Protein AF-A0A7J3U5Q5-F1 (afdb_monomer_lite)

Structure (mmCIF, N/CA/C/O backbone):
data_AF-A0A7J3U5Q5-F1
#
_entry.id   AF-A0A7J3U5Q5-F1
#
loop_
_atom_site.group_PDB
_atom_site.id
_atom_site.type_symbol
_atom_site.label_atom_id
_atom_site.label_alt_id
_atom_site.label_comp_id
_atom_site.label_asym_id
_atom_site.label_entity_id
_atom_site.label_seq_id
_atom_site.pdbx_PDB_ins_code
_atom_site.Cartn_x
_atom_site.Cartn_y
_atom_site.Cartn_z
_atom_site.occupancy
_atom_site.B_iso_or_equiv
_atom_site.auth_seq_id
_atom_site.auth_comp_id
_atom_site.auth_asym_id
_atom_site.auth_atom_id
_atom_site.pdbx_PDB_model_num
ATOM 1 N N . HIS A 1 1 ? 22.274 -12.056 -18.411 1.00 40.16 1 HIS A N 1
ATOM 2 C CA . HIS A 1 1 ? 21.476 -12.366 -19.618 1.00 40.16 1 HIS A CA 1
ATOM 3 C C . HIS A 1 1 ? 19.990 -12.146 -19.318 1.00 40.16 1 HIS A C 1
ATOM 5 O O . HIS A 1 1 ? 19.236 -13.098 -19.216 1.00 40.16 1 HIS A O 1
ATOM 11 N N . ILE A 1 2 ? 19.579 -10.885 -19.128 1.00 44.78 2 ILE A N 1
ATOM 12 C CA . ILE A 1 2 ? 18.205 -10.493 -18.733 1.00 44.78 2 ILE A CA 1
ATOM 13 C C . ILE A 1 2 ? 17.562 -9.614 -19.829 1.00 44.78 2 ILE A C 1
ATOM 15 O O . ILE A 1 2 ? 16.670 -8.818 -19.579 1.00 44.78 2 ILE A O 1
ATOM 19 N N . GLY A 1 3 ? 18.059 -9.730 -21.066 1.00 47.47 3 GLY A N 1
ATOM 20 C CA . GLY A 1 3 ? 17.624 -8.939 -22.222 1.00 47.47 3 GLY A CA 1
ATOM 21 C C . GLY A 1 3 ? 16.528 -9.598 -23.065 1.00 47.47 3 GLY A C 1
ATOM 22 O O . GLY A 1 3 ? 16.331 -9.186 -24.200 1.00 47.47 3 GLY A O 1
ATOM 23 N N . SER A 1 4 ? 15.864 -10.647 -22.565 1.00 45.81 4 SER A N 1
ATOM 24 C CA . SER A 1 4 ? 14.883 -11.438 -23.330 1.00 45.81 4 SER A CA 1
ATOM 25 C C . SER A 1 4 ? 13.424 -11.192 -22.948 1.00 45.81 4 SER A C 1
ATOM 27 O O . SER A 1 4 ? 12.542 -11.850 -23.497 1.00 45.81 4 SER A O 1
ATOM 29 N N . LEU A 1 5 ? 13.134 -10.261 -22.033 1.00 54.31 5 LEU A N 1
ATOM 30 C CA . LEU A 1 5 ? 11.769 -9.762 -21.901 1.00 54.31 5 LEU A CA 1
ATOM 31 C C . LEU A 1 5 ? 11.507 -8.879 -23.117 1.00 54.31 5 LEU A C 1
ATOM 33 O O . LEU A 1 5 ? 11.796 -7.684 -23.099 1.00 54.31 5 LEU A O 1
ATOM 37 N N . GLU A 1 6 ? 11.012 -9.505 -24.189 1.00 54.06 6 GLU A N 1
ATOM 38 C CA . GLU A 1 6 ? 10.394 -8.807 -25.308 1.00 54.06 6 GLU A CA 1
ATOM 39 C C . GLU A 1 6 ? 9.536 -7.688 -24.734 1.00 54.06 6 GLU A C 1
ATOM 41 O O . GLU A 1 6 ? 8.624 -7.920 -23.930 1.00 54.06 6 GLU A O 1
ATOM 46 N N . TYR A 1 7 ? 9.909 -6.462 -25.091 1.00 57.09 7 TYR A N 1
ATOM 47 C CA . TYR A 1 7 ? 9.239 -5.259 -24.651 1.00 57.09 7 TYR A CA 1
ATOM 48 C C . TYR A 1 7 ? 7.761 -5.368 -25.031 1.00 57.09 7 TYR A C 1
ATOM 50 O O . TYR A 1 7 ? 7.373 -5.156 -26.178 1.00 57.09 7 TYR A O 1
ATOM 58 N N . SER A 1 8 ? 6.936 -5.735 -24.058 1.00 64.69 8 SER A N 1
ATOM 59 C CA . SER A 1 8 ? 5.501 -5.864 -24.231 1.00 64.69 8 SER A CA 1
ATOM 60 C C . SER A 1 8 ? 4.830 -4.764 -23.426 1.00 64.69 8 SER A C 1
ATOM 62 O O . SER A 1 8 ? 5.008 -4.631 -22.213 1.00 64.69 8 SER A O 1
ATOM 64 N N . LEU A 1 9 ? 4.054 -3.942 -24.136 1.00 68.06 9 LEU A N 1
ATOM 65 C CA . LEU A 1 9 ? 3.219 -2.889 -23.552 1.00 68.06 9 LEU A CA 1
ATOM 66 C C . LEU A 1 9 ? 2.245 -3.454 -22.509 1.00 68.06 9 LEU A C 1
ATOM 68 O O . LEU A 1 9 ? 1.854 -2.754 -21.584 1.00 68.06 9 LEU A O 1
ATOM 72 N N . THR A 1 10 ? 1.881 -4.728 -22.643 1.00 80.12 10 THR A N 1
ATOM 73 C CA . THR A 1 10 ? 1.029 -5.458 -21.707 1.00 80.12 10 THR A CA 1
ATOM 74 C C . THR A 1 10 ? 1.860 -6.408 -20.843 1.00 80.12 10 THR A C 1
ATOM 76 O O . THR A 1 10 ? 2.613 -7.197 -21.419 1.00 80.12 10 THR A O 1
ATOM 79 N N . PRO A 1 11 ? 1.674 -6.431 -19.508 1.00 83.50 11 PRO A N 1
ATOM 80 C CA . PRO A 1 11 ? 2.393 -7.345 -18.629 1.00 83.50 11 PRO A CA 1
ATOM 81 C C . PRO A 1 11 ? 2.274 -8.814 -19.077 1.00 83.50 11 PRO A C 1
ATOM 83 O O . PRO A 1 11 ? 1.152 -9.307 -19.282 1.00 83.50 11 PRO A O 1
ATOM 86 N N . PRO A 1 12 ? 3.396 -9.546 -19.211 1.00 87.56 12 PRO A N 1
ATOM 87 C CA . PRO A 1 12 ? 3.377 -10.949 -19.601 1.00 87.56 12 PRO A CA 1
ATOM 88 C C . PRO A 1 12 ? 2.648 -11.799 -18.553 1.00 87.56 12 PRO A C 1
ATOM 90 O O . PRO A 1 12 ? 2.407 -11.381 -17.418 1.00 87.56 12 PRO A O 1
ATOM 93 N N . LYS A 1 13 ? 2.277 -13.031 -18.926 1.00 87.50 13 LYS A N 1
ATOM 94 C CA . LYS A 1 13 ? 1.544 -13.952 -18.036 1.00 87.50 13 LYS A CA 1
ATOM 95 C C . LYS A 1 13 ? 2.234 -14.135 -16.679 1.00 87.50 13 LYS A C 1
ATOM 97 O O . LYS A 1 13 ? 1.541 -14.139 -15.670 1.00 87.50 13 LYS A O 1
ATOM 102 N N . GLU A 1 14 ? 3.562 -14.223 -16.653 1.00 87.12 14 GLU A N 1
ATOM 103 C CA . GLU A 1 14 ? 4.320 -14.380 -15.406 1.00 87.12 14 GLU A CA 1
ATOM 104 C C . GLU A 1 14 ? 4.219 -13.146 -14.496 1.00 87.12 14 GLU A C 1
ATOM 106 O O . GLU A 1 14 ? 3.916 -13.291 -13.315 1.00 87.12 14 GLU A O 1
ATOM 111 N N . ALA A 1 15 ? 4.325 -11.929 -15.044 1.00 88.75 15 ALA A N 1
ATOM 112 C CA . ALA A 1 15 ? 4.132 -10.700 -14.269 1.00 88.75 15 ALA A CA 1
ATOM 113 C C . ALA A 1 15 ? 2.708 -10.607 -13.693 1.00 88.75 15 ALA A C 1
ATOM 115 O O . ALA A 1 15 ? 2.523 -10.276 -12.526 1.00 88.75 15 ALA A O 1
ATOM 116 N N . ARG A 1 16 ? 1.688 -10.991 -14.475 1.00 91.06 16 ARG A N 1
ATOM 117 C CA . ARG A 1 16 ? 0.296 -11.019 -13.993 1.00 91.06 16 ARG A CA 1
ATOM 118 C C . ARG A 1 16 ? 0.068 -12.030 -12.871 1.00 91.06 16 ARG A C 1
ATOM 120 O O . ARG A 1 16 ? -0.719 -11.751 -11.972 1.00 91.06 16 ARG A O 1
ATOM 127 N N . LYS A 1 17 ? 0.749 -13.183 -12.897 1.00 93.25 17 LYS A N 1
ATOM 128 C CA . LYS A 1 17 ? 0.710 -14.137 -11.776 1.00 93.25 17 LYS A CA 1
ATOM 129 C C . LYS A 1 17 ? 1.296 -13.511 -10.512 1.00 93.25 17 LYS A C 1
ATOM 131 O O . LYS A 1 17 ? 0.678 -13.623 -9.462 1.00 93.25 17 LYS A O 1
ATOM 136 N N . MET A 1 18 ? 2.427 -12.810 -10.621 1.00 93.62 18 MET A N 1
ATOM 137 C CA . MET A 1 18 ? 3.030 -12.109 -9.480 1.00 93.62 18 MET A CA 1
ATOM 138 C C . MET A 1 18 ? 2.110 -11.009 -8.943 1.00 93.62 18 MET A C 1
ATOM 140 O O . MET A 1 18 ? 1.927 -10.918 -7.732 1.00 93.62 18 MET A O 1
ATOM 144 N N . PHE A 1 19 ? 1.458 -10.238 -9.820 1.00 94.88 19 PHE A N 1
ATOM 145 C CA . PHE A 1 19 ? 0.463 -9.244 -9.404 1.00 94.88 19 PHE A CA 1
ATOM 146 C C . PHE A 1 19 ? -0.675 -9.889 -8.616 1.00 94.88 19 PHE A C 1
ATOM 148 O O . PHE A 1 19 ? -1.036 -9.397 -7.551 1.00 94.88 19 PHE A O 1
ATOM 155 N N . LEU A 1 20 ? -1.213 -11.012 -9.101 1.00 96.19 20 LEU A N 1
ATOM 156 C CA . LEU A 1 20 ? -2.264 -11.741 -8.393 1.00 96.19 20 LEU A CA 1
ATOM 157 C C . LEU A 1 20 ? -1.777 -12.238 -7.027 1.00 96.19 20 LEU A C 1
ATOM 159 O O . LEU A 1 20 ? -2.480 -12.071 -6.036 1.00 96.19 20 LEU A O 1
ATOM 163 N N . SER A 1 21 ? -0.565 -12.793 -6.951 1.00 97.06 21 SER A N 1
ATOM 164 C CA . SER A 1 21 ? 0.040 -13.194 -5.678 1.00 97.06 21 SER A CA 1
ATOM 165 C C . SER A 1 21 ? 0.156 -12.024 -4.702 1.00 97.06 21 SER A C 1
ATOM 167 O O . SER A 1 21 ? -0.130 -12.208 -3.523 1.00 97.06 21 SER A O 1
ATOM 169 N N . MET A 1 22 ? 0.508 -10.822 -5.175 1.00 96.38 22 MET A N 1
ATOM 170 C CA . MET A 1 22 ? 0.556 -9.634 -4.320 1.00 96.38 22 MET A CA 1
ATOM 171 C C . MET A 1 22 ? -0.814 -9.275 -3.743 1.00 96.38 22 MET A C 1
ATOM 173 O O . MET A 1 22 ? -0.877 -8.995 -2.555 1.00 96.38 22 MET A O 1
ATOM 177 N N . HIS A 1 23 ? -1.898 -9.349 -4.521 1.00 97.62 23 HIS A N 1
ATOM 178 C CA . HIS A 1 23 ? -3.255 -9.097 -4.004 1.00 97.62 23 HIS A CA 1
ATOM 179 C C . HIS A 1 23 ? -3.672 -10.169 -2.985 1.00 97.62 23 HIS A C 1
ATOM 181 O O . HIS A 1 23 ? -4.190 -9.861 -1.920 1.00 97.62 23 HIS A O 1
ATOM 187 N N . LEU A 1 24 ? -3.375 -11.448 -3.247 1.00 97.69 24 LEU A N 1
ATOM 188 C CA . LEU A 1 24 ? -3.683 -12.528 -2.298 1.00 97.69 24 LEU A CA 1
ATOM 189 C C . LEU A 1 24 ? -2.962 -12.350 -0.955 1.00 97.69 24 LEU A C 1
ATOM 191 O O . LEU A 1 24 ? -3.554 -12.559 0.103 1.00 97.69 24 LEU A O 1
ATOM 195 N N . ILE A 1 25 ? -1.688 -11.955 -0.996 1.00 97.69 25 ILE A N 1
ATOM 196 C CA . ILE A 1 25 ? -0.918 -11.622 0.207 1.00 97.69 25 ILE A CA 1
ATOM 197 C C . ILE A 1 25 ? -1.475 -10.341 0.849 1.00 97.69 25 ILE A C 1
ATOM 199 O O . ILE A 1 25 ? -1.626 -10.287 2.069 1.00 97.69 25 ILE A O 1
ATOM 203 N N . GLY A 1 26 ? -1.824 -9.346 0.032 1.00 97.44 26 GLY A N 1
ATOM 204 C CA . GLY A 1 26 ? -2.422 -8.073 0.424 1.00 97.44 26 GLY A CA 1
ATOM 205 C C . GLY A 1 26 ? -3.661 -8.239 1.288 1.00 97.44 26 GLY A C 1
ATOM 206 O O . GLY A 1 26 ? -3.706 -7.690 2.386 1.00 97.44 26 GLY A O 1
ATOM 207 N N . ILE A 1 27 ? -4.600 -9.089 0.871 1.00 98.19 27 ILE A N 1
ATOM 208 C CA . ILE A 1 27 ? -5.814 -9.399 1.636 1.00 98.19 27 ILE A CA 1
ATOM 209 C C . ILE A 1 27 ? -5.472 -9.824 3.069 1.00 98.19 27 ILE A C 1
ATOM 211 O O . ILE A 1 27 ? -6.090 -9.356 4.027 1.00 98.19 27 ILE A O 1
ATOM 215 N N . ILE A 1 28 ? -4.470 -10.687 3.245 1.00 98.06 28 ILE A N 1
ATOM 216 C CA . ILE A 1 28 ? -4.060 -11.160 4.572 1.00 98.06 28 ILE A CA 1
ATOM 217 C C . ILE A 1 28 ? -3.399 -10.019 5.353 1.00 98.06 28 ILE A C 1
ATOM 219 O O . ILE A 1 28 ? -3.773 -9.751 6.495 1.00 98.06 28 ILE A O 1
ATOM 223 N N . VAL A 1 29 ? -2.441 -9.325 4.739 1.00 97.88 29 VAL A N 1
ATOM 224 C CA . VAL A 1 29 ? -1.655 -8.267 5.388 1.00 97.88 29 VAL A CA 1
ATOM 225 C C . VAL A 1 29 ? -2.539 -7.095 5.813 1.00 97.88 29 VAL A C 1
ATOM 227 O O . VAL A 1 29 ? -2.491 -6.689 6.970 1.00 97.88 29 VAL A O 1
ATOM 230 N N . PHE A 1 30 ? -3.390 -6.579 4.929 1.00 97.50 30 PHE A N 1
ATOM 231 C CA . PHE A 1 30 ? -4.260 -5.445 5.236 1.00 97.50 30 PHE A CA 1
ATOM 232 C C . PHE A 1 30 ? -5.393 -5.803 6.200 1.00 97.50 30 PHE A C 1
ATOM 234 O O . PHE A 1 30 ? -5.758 -4.975 7.034 1.00 97.50 30 PHE A O 1
ATOM 241 N N . SER A 1 31 ? -5.884 -7.048 6.186 1.00 97.56 31 SER A N 1
ATOM 242 C CA . SER A 1 31 ? -6.785 -7.521 7.247 1.00 97.56 31 SER A CA 1
ATOM 243 C C . SER A 1 31 ? -6.108 -7.460 8.615 1.00 97.56 31 SER A C 1
ATOM 245 O O . SER A 1 31 ? -6.691 -6.961 9.578 1.00 97.56 31 SER A O 1
ATOM 247 N N . LEU A 1 32 ? -4.861 -7.936 8.706 1.00 98.12 32 LEU A N 1
ATOM 248 C CA . LEU A 1 32 ? -4.084 -7.882 9.944 1.00 98.12 32 LEU A CA 1
ATOM 249 C C . LEU A 1 32 ? -3.801 -6.440 10.370 1.00 98.12 32 LEU A C 1
ATOM 251 O O . LEU A 1 32 ? -3.926 -6.134 11.553 1.00 98.12 32 LEU A O 1
ATOM 255 N N . ILE A 1 33 ? -3.483 -5.545 9.430 1.00 97.00 33 ILE A N 1
ATOM 256 C CA . ILE A 1 33 ? -3.287 -4.116 9.715 1.00 97.00 33 ILE A CA 1
ATOM 257 C C . ILE A 1 33 ? -4.551 -3.509 10.333 1.00 97.00 33 ILE A C 1
ATOM 259 O O . ILE A 1 33 ? -4.452 -2.868 11.376 1.00 97.00 33 ILE A O 1
ATOM 263 N N . GLY A 1 34 ? -5.736 -3.759 9.765 1.00 96.62 34 GLY A N 1
ATOM 264 C CA . GLY A 1 34 ? -7.003 -3.285 10.334 1.00 96.62 34 GLY A CA 1
ATOM 265 C C . GLY A 1 34 ? -7.277 -3.833 11.741 1.00 96.62 34 GL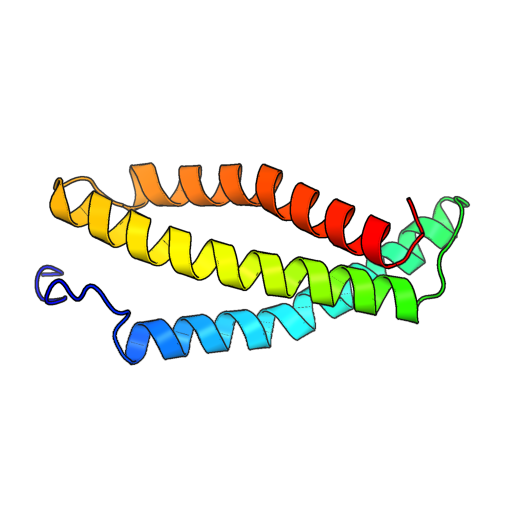Y A C 1
ATOM 266 O O . GLY A 1 34 ? -7.705 -3.092 12.628 1.00 96.62 34 GLY A O 1
ATOM 267 N N . ILE A 1 35 ? -6.963 -5.111 11.983 1.00 97.44 35 ILE A N 1
ATOM 268 C CA . ILE A 1 35 ? -7.064 -5.726 13.316 1.00 97.44 35 ILE A CA 1
ATOM 269 C C . ILE A 1 35 ? -6.115 -5.040 14.308 1.00 97.44 35 ILE A C 1
ATOM 271 O O . ILE A 1 35 ? -6.529 -4.674 15.409 1.00 97.44 35 ILE A O 1
ATOM 275 N N . PHE A 1 36 ? -4.848 -4.848 13.935 1.00 97.00 36 PHE A N 1
ATOM 276 C CA . PHE A 1 36 ? -3.870 -4.191 14.800 1.00 97.00 36 PHE A CA 1
ATOM 277 C C . PHE A 1 36 ? -4.243 -2.738 15.077 1.00 97.00 36 PHE A C 1
ATOM 279 O O . PHE A 1 36 ? -4.165 -2.314 16.229 1.00 97.00 36 PHE A O 1
ATOM 286 N N . ALA A 1 37 ? -4.711 -2.004 14.066 1.00 94.56 37 ALA A N 1
ATOM 287 C CA . ALA A 1 37 ? -5.191 -0.637 14.225 1.00 94.56 37 ALA A CA 1
ATOM 288 C C . ALA A 1 37 ? -6.289 -0.559 15.296 1.00 94.56 37 ALA A C 1
ATOM 290 O O . ALA A 1 37 ? -6.193 0.259 16.207 1.00 94.56 37 ALA A O 1
ATOM 291 N N . PHE A 1 38 ? -7.256 -1.482 15.278 1.00 95.62 38 PHE A N 1
ATOM 292 C CA . PHE A 1 38 ? -8.317 -1.540 16.285 1.00 95.62 38 PHE A CA 1
ATOM 293 C C . PHE A 1 38 ? -7.776 -1.742 17.706 1.00 95.62 38 PHE A C 1
ATOM 295 O O . PHE A 1 38 ? -8.147 -1.010 18.628 1.00 95.62 38 PHE A O 1
ATOM 302 N N . PHE A 1 39 ? -6.881 -2.715 17.903 1.00 95.75 39 PHE A N 1
ATOM 303 C CA . PHE A 1 39 ? -6.309 -2.988 19.225 1.00 95.75 39 PHE A CA 1
ATOM 304 C C . PHE A 1 39 ? -5.432 -1.844 19.737 1.00 95.75 39 PHE A C 1
ATOM 306 O O . PHE A 1 39 ? -5.476 -1.528 20.930 1.00 95.75 39 PHE A O 1
ATOM 313 N N . ILE A 1 40 ? -4.672 -1.201 18.849 1.00 95.50 40 ILE A N 1
ATOM 314 C CA . ILE A 1 40 ? -3.842 -0.045 19.187 1.00 95.50 40 ILE A CA 1
ATOM 315 C C . ILE A 1 40 ? -4.741 1.130 19.579 1.00 95.50 40 ILE A C 1
ATOM 317 O O . ILE A 1 40 ? -4.586 1.660 20.677 1.00 95.50 40 ILE A O 1
ATOM 321 N N . SER A 1 41 ? -5.735 1.487 18.759 1.00 93.81 41 SER A N 1
ATOM 322 C CA . SER A 1 41 ? -6.674 2.579 19.055 1.00 93.81 41 SER A CA 1
ATOM 323 C C . SER A 1 41 ? -7.400 2.368 20.382 1.00 93.81 41 SER A C 1
ATOM 325 O O . SER A 1 41 ? -7.487 3.289 21.195 1.00 93.81 41 SER A O 1
ATOM 327 N N . LYS A 1 42 ? -7.844 1.133 20.650 1.00 93.81 42 LYS A N 1
ATOM 328 C CA . LYS A 1 42 ? -8.473 0.762 21.922 1.00 93.81 42 LYS A CA 1
ATOM 329 C C . LYS A 1 42 ? -7.529 0.907 23.117 1.00 93.81 42 LYS A C 1
ATOM 331 O O . LYS A 1 42 ? -7.975 1.322 24.181 1.00 93.81 42 LYS A O 1
ATOM 336 N N . SER A 1 43 ? -6.248 0.578 22.954 1.00 93.75 43 SER A N 1
ATOM 337 C CA . SER A 1 43 ? -5.249 0.672 24.030 1.00 93.75 43 SER A CA 1
ATOM 338 C C . SER A 1 43 ? -4.831 2.114 24.322 1.00 93.75 43 SER A C 1
ATOM 340 O O . SER A 1 43 ? -4.566 2.451 25.471 1.00 93.75 43 SER A O 1
ATOM 342 N N . VAL A 1 44 ? -4.794 2.971 23.297 1.00 94.50 44 VAL A N 1
ATOM 343 C CA . VAL A 1 44 ? -4.464 4.401 23.431 1.00 94.50 44 VAL A CA 1
ATOM 344 C C . VAL A 1 44 ? -5.654 5.209 23.975 1.00 94.50 44 VAL A C 1
ATOM 346 O O . VAL A 1 44 ? -5.460 6.277 24.548 1.00 94.50 44 VAL A O 1
ATOM 349 N N . GLY A 1 45 ? -6.883 4.701 23.843 1.00 88.56 45 GLY A N 1
ATOM 350 C CA . GLY A 1 45 ? -8.092 5.369 24.337 1.00 88.56 45 GLY A CA 1
ATOM 351 C C . GLY A 1 45 ? -8.602 6.486 23.420 1.00 88.56 45 GLY A C 1
ATOM 352 O O . GLY A 1 45 ? -9.305 7.383 23.877 1.00 88.56 45 GLY A O 1
ATOM 353 N N . VAL A 1 46 ? -8.247 6.447 22.132 1.00 87.50 46 VAL A N 1
ATOM 354 C CA . VAL A 1 46 ? -8.813 7.336 21.102 1.00 87.50 46 VAL A CA 1
ATOM 355 C C . VAL A 1 46 ? -10.159 6.804 20.605 1.00 87.50 46 VAL A C 1
ATOM 357 O O . VAL A 1 46 ? -10.517 5.664 20.894 1.00 87.50 46 VAL A O 1
ATOM 360 N N . GLY A 1 47 ? -10.910 7.609 19.845 1.00 81.50 47 GLY A N 1
ATOM 361 C CA . GLY A 1 47 ? -12.144 7.155 19.194 1.00 81.50 47 GLY A CA 1
ATOM 362 C C . GLY A 1 47 ? -11.901 5.879 18.382 1.00 81.50 47 GLY A C 1
ATOM 363 O O . GLY A 1 47 ? -11.028 5.847 17.515 1.00 81.50 47 GLY A O 1
ATOM 364 N N . VAL A 1 48 ? -12.643 4.815 18.698 1.00 84.50 48 VAL A N 1
ATOM 365 C CA . VAL A 1 48 ? -12.453 3.488 18.102 1.00 84.50 48 VAL A CA 1
ATOM 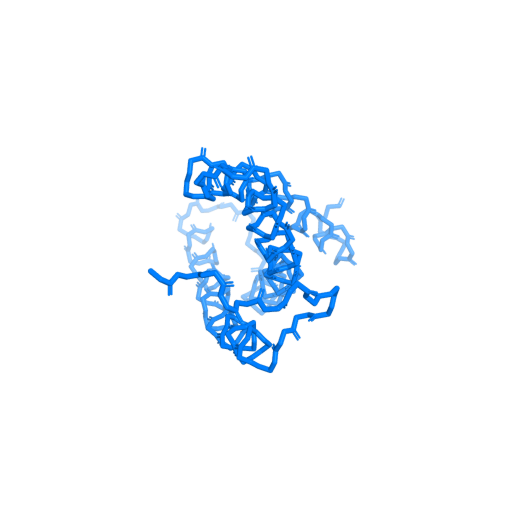366 C C . VAL A 1 48 ? -13.592 3.207 17.134 1.00 84.50 48 VAL A C 1
ATOM 368 O O . VAL A 1 48 ? -14.746 3.105 17.548 1.00 84.50 48 VAL A O 1
ATOM 371 N N . LEU A 1 49 ? -13.260 3.047 15.854 1.00 90.50 49 LEU A N 1
ATOM 372 C CA . LEU A 1 49 ? -14.196 2.508 14.873 1.00 90.50 49 LEU A CA 1
ATOM 373 C C . LEU A 1 49 ? -14.463 1.024 15.157 1.00 90.50 49 LEU A C 1
ATOM 375 O O . LEU A 1 49 ? -13.580 0.326 15.667 1.00 90.50 49 LEU A O 1
ATOM 379 N N . PRO A 1 50 ? -15.643 0.499 14.798 1.00 94.06 50 PRO A N 1
ATOM 380 C CA . PRO A 1 50 ? -15.892 -0.932 14.827 1.00 94.06 50 PRO A CA 1
ATOM 381 C C . PRO A 1 50 ? -14.800 -1.722 14.088 1.00 94.06 50 PRO A C 1
ATOM 383 O O . PRO A 1 50 ? -14.341 -1.330 13.016 1.00 94.06 50 PRO A O 1
ATOM 386 N N . LEU A 1 51 ? -14.417 -2.881 14.635 1.00 94.19 51 LEU A N 1
ATOM 387 C CA . LEU A 1 51 ? -13.354 -3.728 14.071 1.00 94.19 51 LEU A CA 1
ATOM 388 C C . LEU A 1 51 ? -13.577 -4.046 12.584 1.00 94.19 51 LEU A C 1
ATOM 390 O O . LEU A 1 51 ? -12.637 -4.027 11.794 1.00 94.19 51 LEU A O 1
ATOM 394 N N . HIS A 1 52 ? -14.823 -4.333 12.205 1.00 95.00 52 HIS A N 1
ATOM 395 C CA . HIS A 1 52 ? -15.164 -4.665 10.826 1.00 95.00 52 HIS A CA 1
ATOM 396 C C . HIS A 1 52 ? -14.930 -3.485 9.874 1.00 95.00 52 HIS A C 1
ATOM 398 O O . HIS A 1 52 ? -14.415 -3.698 8.782 1.00 95.00 52 HIS A O 1
ATOM 404 N N . GLU A 1 53 ? -15.229 -2.252 10.294 1.00 94.69 53 GLU A N 1
ATOM 405 C CA . GLU A 1 53 ? -14.952 -1.054 9.498 1.00 94.69 53 GLU A CA 1
ATOM 406 C C . GLU A 1 53 ? -13.448 -0.857 9.327 1.00 94.69 53 GLU A C 1
ATOM 408 O O . GLU A 1 53 ? -12.991 -0.679 8.203 1.00 94.69 53 GLU A O 1
ATOM 413 N N . MET A 1 54 ? -12.654 -0.990 10.396 1.00 95.25 54 MET A N 1
ATOM 414 C CA . MET A 1 54 ? -11.193 -0.860 10.299 1.00 95.25 54 MET A CA 1
ATOM 415 C C . MET A 1 54 ? -10.568 -1.880 9.343 1.00 95.25 54 MET A C 1
ATOM 417 O O . MET A 1 54 ? -9.692 -1.532 8.550 1.00 95.25 54 MET A O 1
ATOM 421 N N . ILE A 1 55 ? -11.034 -3.130 9.390 1.00 97.38 55 ILE A N 1
ATOM 422 C CA . ILE A 1 55 ? -10.588 -4.180 8.469 1.00 97.38 55 ILE A CA 1
ATOM 423 C C . ILE A 1 55 ? -10.988 -3.835 7.033 1.00 97.38 55 ILE A C 1
ATOM 425 O O . ILE A 1 55 ? -10.134 -3.856 6.153 1.00 97.38 55 ILE A O 1
ATOM 429 N N . ILE A 1 56 ? -12.256 -3.489 6.789 1.00 97.25 56 ILE A N 1
ATOM 430 C CA . ILE A 1 56 ? -12.768 -3.196 5.442 1.00 97.25 56 ILE A CA 1
ATOM 431 C C . ILE A 1 56 ? -12.063 -1.979 4.836 1.00 97.25 56 ILE A C 1
ATOM 433 O O . ILE A 1 56 ? -11.642 -2.030 3.682 1.00 97.25 56 ILE A O 1
ATOM 437 N N . ILE A 1 57 ? -11.884 -0.909 5.609 1.00 97.06 57 ILE A N 1
ATOM 438 C CA . ILE A 1 57 ? -11.209 0.312 5.161 1.00 97.06 57 ILE A CA 1
ATOM 439 C C . ILE A 1 57 ? -9.755 0.012 4.807 1.00 97.06 57 ILE A C 1
ATOM 441 O O . ILE A 1 57 ? -9.307 0.368 3.717 1.00 97.06 57 ILE A O 1
ATOM 445 N N . SER A 1 58 ? -9.029 -0.679 5.695 1.00 97.12 58 SER A N 1
ATOM 446 C CA . SER A 1 58 ? -7.628 -1.023 5.443 1.00 97.12 58 SER A CA 1
ATOM 447 C C . SER A 1 58 ? -7.479 -1.955 4.242 1.00 97.12 58 SER A C 1
ATOM 449 O O . SER A 1 58 ? -6.546 -1.775 3.463 1.00 97.12 58 SER A O 1
ATOM 451 N N . LEU A 1 59 ? -8.382 -2.926 4.084 1.00 97.94 59 LEU A N 1
ATOM 452 C CA . LEU A 1 59 ? -8.414 -3.839 2.944 1.00 97.94 59 LEU A CA 1
ATOM 453 C C . LEU A 1 59 ? -8.638 -3.091 1.632 1.00 97.94 59 LEU A C 1
ATOM 45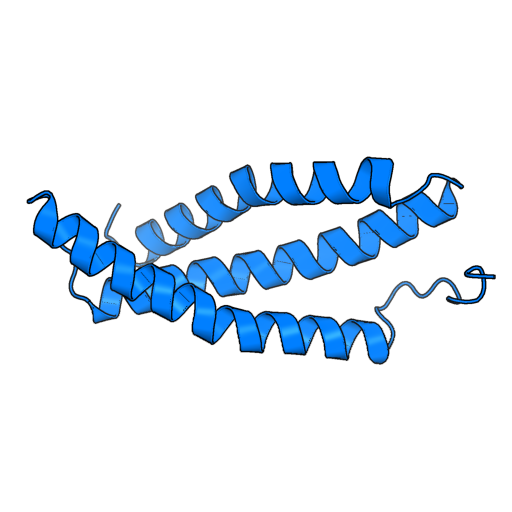5 O O . LEU A 1 59 ? -7.839 -3.228 0.715 1.00 97.94 59 LEU A O 1
ATOM 459 N N . ILE A 1 60 ? -9.695 -2.281 1.536 1.00 98.00 60 ILE A N 1
ATOM 460 C CA . ILE A 1 60 ? -10.025 -1.570 0.294 1.00 98.00 60 ILE A CA 1
ATOM 461 C C . ILE A 1 60 ? -8.902 -0.597 -0.073 1.00 98.00 60 ILE A C 1
ATOM 463 O O . ILE A 1 60 ? -8.450 -0.589 -1.217 1.00 98.00 60 ILE A O 1
ATOM 467 N N . ALA A 1 61 ? -8.416 0.192 0.889 1.00 97.56 61 ALA A N 1
ATOM 468 C CA . ALA A 1 61 ? -7.320 1.128 0.650 1.00 97.56 61 ALA A CA 1
ATOM 469 C C . ALA A 1 61 ? -6.045 0.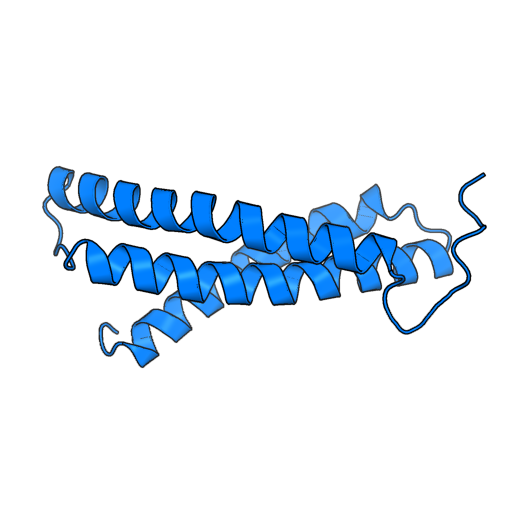399 0.198 1.00 97.56 61 ALA A C 1
ATOM 471 O O . ALA A 1 61 ? -5.383 0.825 -0.749 1.00 97.56 61 ALA A O 1
ATOM 472 N N . GLY A 1 62 ? -5.733 -0.720 0.851 1.00 97.25 62 GLY A N 1
ATOM 473 C CA . GLY A 1 62 ? -4.567 -1.536 0.558 1.00 97.25 62 GLY A CA 1
ATOM 474 C C . GLY A 1 62 ? -4.612 -2.232 -0.802 1.00 97.25 62 GLY A C 1
ATOM 475 O O . GLY A 1 62 ? -3.621 -2.217 -1.529 1.00 97.25 62 GLY A O 1
ATOM 476 N N . GLU A 1 63 ? -5.760 -2.780 -1.196 1.00 97.81 63 GLU A N 1
ATOM 477 C CA . GLU A 1 63 ? -5.929 -3.417 -2.508 1.00 97.81 63 GLU A CA 1
ATOM 478 C C . GLU A 1 63 ? -5.840 -2.396 -3.651 1.00 97.81 63 GLU A C 1
ATOM 480 O O . GLU A 1 63 ? -5.191 -2.654 -4.668 1.00 97.81 63 GLU A O 1
ATOM 485 N N . ILE A 1 64 ? -6.407 -1.195 -3.470 1.00 97.19 64 ILE A N 1
ATOM 486 C CA . ILE A 1 64 ? -6.237 -0.092 -4.430 1.00 97.19 64 ILE A CA 1
ATOM 487 C C . ILE A 1 64 ? -4.753 0.286 -4.542 1.00 97.19 64 ILE A C 1
ATOM 489 O O . ILE A 1 64 ? -4.238 0.448 -5.653 1.00 97.19 64 ILE A O 1
ATOM 493 N N . LEU A 1 65 ? -4.045 0.385 -3.412 1.00 96.38 65 LEU A N 1
ATOM 494 C CA . LEU A 1 65 ? -2.614 0.683 -3.398 1.00 96.38 65 LEU A CA 1
ATOM 495 C C . LEU A 1 65 ? -1.802 -0.389 -4.138 1.00 96.38 65 LEU A C 1
ATOM 497 O O . LEU A 1 65 ? -0.987 -0.042 -4.994 1.00 96.38 65 LEU A O 1
ATOM 501 N N . ILE A 1 66 ? -2.030 -1.676 -3.857 1.00 96.25 66 ILE A N 1
ATOM 502 C CA . ILE A 1 66 ? -1.338 -2.790 -4.528 1.00 96.25 66 ILE A CA 1
ATOM 503 C C . ILE A 1 66 ? -1.563 -2.738 -6.037 1.00 96.25 66 ILE A C 1
ATOM 505 O O . ILE A 1 66 ? -0.622 -2.942 -6.809 1.00 96.25 66 ILE A O 1
ATOM 509 N N . PHE A 1 67 ? -2.789 -2.458 -6.478 1.00 95.69 67 PHE A N 1
ATOM 510 C CA . PHE A 1 67 ? -3.088 -2.328 -7.898 1.00 95.69 67 PHE A CA 1
ATOM 511 C C . PHE A 1 67 ? -2.230 -1.238 -8.557 1.00 95.69 67 PHE A C 1
ATOM 513 O O . PHE A 1 67 ? -1.580 -1.491 -9.574 1.00 95.69 67 PHE A O 1
ATOM 520 N N . ILE A 1 68 ? -2.166 -0.051 -7.949 1.00 94.38 68 ILE A N 1
ATOM 521 C CA . ILE A 1 68 ? -1.380 1.076 -8.467 1.00 94.38 68 ILE A CA 1
ATOM 522 C C . ILE A 1 68 ? 0.118 0.746 -8.457 1.00 94.38 68 ILE A C 1
ATOM 524 O O . ILE A 1 68 ? 0.802 0.931 -9.466 1.00 94.38 68 ILE A O 1
ATOM 528 N N . VAL A 1 69 ? 0.624 0.208 -7.346 1.00 93.12 69 VAL A N 1
ATOM 529 C CA . VAL A 1 69 ? 2.033 -0.170 -7.179 1.00 93.12 69 VAL A CA 1
ATOM 530 C C . VAL A 1 69 ? 2.460 -1.201 -8.216 1.00 93.12 69 VAL A C 1
ATOM 532 O O . VAL A 1 69 ? 3.528 -1.049 -8.798 1.00 93.12 69 VAL A O 1
ATOM 535 N N . ASN A 1 70 ? 1.640 -2.216 -8.496 1.00 93.25 70 ASN A N 1
ATOM 536 C CA . ASN A 1 70 ? 1.955 -3.238 -9.497 1.00 93.25 70 ASN A CA 1
ATOM 537 C C . ASN A 1 70 ? 2.200 -2.629 -10.882 1.00 93.25 70 ASN A C 1
ATOM 539 O O . ASN A 1 70 ? 3.175 -2.970 -11.558 1.00 93.25 70 ASN A O 1
ATOM 543 N N . LEU A 1 71 ? 1.332 -1.701 -11.296 1.00 91.69 71 LEU A N 1
ATOM 544 C CA . LEU A 1 71 ? 1.476 -1.009 -12.574 1.00 91.69 71 LEU A CA 1
ATOM 545 C C . LEU A 1 71 ? 2.736 -0.147 -12.587 1.00 91.69 71 LEU A C 1
ATOM 547 O O . LEU A 1 71 ? 3.538 -0.242 -13.516 1.00 91.69 71 LEU A O 1
ATOM 551 N N . VAL A 1 72 ? 2.933 0.662 -11.546 1.00 90.81 72 VAL A N 1
ATOM 552 C CA . VAL A 1 72 ? 4.092 1.553 -11.445 1.00 90.81 72 VAL A CA 1
ATOM 553 C C . VAL A 1 72 ? 5.389 0.757 -11.439 1.00 90.81 72 VAL A C 1
ATOM 555 O O . VAL A 1 72 ? 6.310 1.114 -12.166 1.00 90.81 72 VAL A O 1
ATOM 558 N N . ALA A 1 73 ? 5.457 -0.335 -10.679 1.00 89.94 73 ALA A N 1
ATOM 559 C CA . ALA A 1 73 ? 6.635 -1.182 -10.599 1.00 89.94 73 ALA A CA 1
ATOM 560 C C . ALA A 1 73 ? 6.996 -1.759 -11.967 1.00 89.94 73 ALA A C 1
ATOM 562 O O . ALA A 1 73 ? 8.119 -1.583 -12.434 1.00 89.94 73 ALA A O 1
ATOM 563 N N . TYR A 1 74 ? 6.026 -2.363 -12.656 1.00 89.56 74 TYR A N 1
ATOM 564 C CA . TYR A 1 74 ? 6.259 -2.940 -13.975 1.00 89.56 74 TYR A CA 1
ATOM 565 C C . TYR A 1 74 ? 6.700 -1.892 -14.996 1.00 89.56 74 TYR A C 1
ATOM 567 O O . TYR A 1 74 ? 7.721 -2.073 -15.660 1.00 89.56 74 TYR A O 1
ATOM 575 N N . TYR A 1 75 ? 5.975 -0.777 -15.116 1.00 87.81 75 TYR A N 1
ATOM 576 C CA . TYR A 1 75 ? 6.316 0.238 -16.110 1.00 87.81 75 TYR A CA 1
ATOM 577 C C . TYR A 1 75 ? 7.609 0.980 -15.769 1.00 87.81 75 TYR A C 1
ATOM 579 O O . TYR A 1 75 ? 8.383 1.268 -16.679 1.00 87.81 75 TYR A O 1
ATOM 587 N N . SER A 1 76 ? 7.886 1.237 -14.489 1.00 86.94 76 SER A N 1
ATOM 588 C CA . SER A 1 76 ? 9.148 1.838 -14.049 1.00 86.94 76 SER A CA 1
ATOM 589 C C . SER A 1 76 ? 10.330 0.933 -14.386 1.00 86.94 76 SER A C 1
ATOM 591 O O . SER A 1 76 ? 11.276 1.399 -15.018 1.00 86.94 76 SER A O 1
ATOM 593 N N . SER A 1 77 ? 10.244 -0.370 -14.092 1.00 85.88 77 SER A N 1
ATOM 594 C CA . SER A 1 77 ? 11.292 -1.321 -14.476 1.00 85.88 77 SER A CA 1
ATOM 595 C C . SER A 1 77 ? 11.478 -1.373 -15.992 1.00 85.88 77 SER A C 1
ATOM 597 O O . SER A 1 77 ? 12.605 -1.305 -16.476 1.00 85.88 77 SER A O 1
ATOM 599 N N . VAL A 1 78 ? 10.388 -1.420 -16.767 1.00 84.56 78 VAL A N 1
ATOM 600 C CA . VAL A 1 78 ? 10.453 -1.409 -18.239 1.00 84.56 78 VAL A CA 1
ATOM 601 C C . VAL A 1 78 ? 11.122 -0.134 -18.767 1.00 84.56 78 VAL A C 1
ATOM 603 O O . VAL A 1 78 ? 11.935 -0.204 -19.689 1.00 84.56 78 VAL A O 1
ATOM 606 N N . ILE A 1 79 ? 10.807 1.034 -18.202 1.00 84.69 79 ILE A N 1
ATOM 607 C CA . ILE A 1 79 ? 11.410 2.315 -18.594 1.00 84.69 79 ILE A CA 1
ATOM 608 C C . ILE A 1 79 ? 12.892 2.367 -18.208 1.00 84.69 79 ILE A C 1
ATOM 610 O O . ILE A 1 79 ? 13.700 2.808 -19.026 1.00 84.69 79 ILE A O 1
ATOM 614 N N . ALA A 1 80 ? 13.261 1.909 -17.012 1.00 85.50 80 ALA A N 1
ATOM 615 C CA . ALA A 1 80 ? 14.650 1.867 -16.561 1.00 85.50 80 ALA A CA 1
ATOM 616 C C . ALA A 1 80 ? 15.501 0.984 -17.487 1.00 85.50 80 ALA A C 1
ATOM 618 O O . ALA A 1 80 ? 16.502 1.454 -18.032 1.00 85.50 80 ALA A O 1
ATOM 619 N N . PHE A 1 81 ? 15.023 -0.229 -17.793 1.00 82.00 81 PHE A N 1
ATOM 620 C CA . PHE A 1 81 ? 15.686 -1.133 -18.736 1.00 82.00 81 PHE A CA 1
ATOM 621 C C . PHE A 1 81 ? 15.851 -0.517 -20.128 1.00 82.00 81 PHE A C 1
ATOM 623 O O . PHE A 1 81 ? 16.916 -0.645 -20.729 1.00 82.00 81 PHE A O 1
ATOM 630 N N . LYS A 1 82 ? 14.834 0.192 -20.639 1.00 81.19 82 LYS A N 1
ATOM 631 C CA . LYS A 1 82 ? 14.928 0.885 -21.935 1.00 81.19 82 LYS A CA 1
ATOM 632 C C . LYS A 1 82 ? 16.024 1.943 -21.987 1.00 81.19 82 LYS A C 1
ATOM 634 O O . LYS A 1 82 ? 16.601 2.153 -23.048 1.00 81.19 82 LYS A O 1
ATOM 639 N N . HIS A 1 83 ? 16.287 2.613 -20.871 1.00 83.69 83 HIS A N 1
ATOM 640 C CA . HIS A 1 83 ? 17.322 3.641 -20.781 1.00 83.69 83 HIS A CA 1
ATOM 641 C C . HIS A 1 83 ? 18.690 3.069 -20.377 1.00 83.69 83 HIS A C 1
ATOM 643 O O . HIS A 1 83 ? 19.629 3.837 -20.187 1.00 83.69 83 HIS A O 1
ATOM 649 N N . GLY A 1 84 ? 18.821 1.741 -20.242 1.00 83.25 84 GLY A N 1
ATOM 650 C CA . GLY A 1 84 ? 20.048 1.096 -19.765 1.00 83.25 84 GLY A CA 1
ATOM 651 C C . GLY A 1 84 ? 20.374 1.415 -18.302 1.00 83.25 84 GLY A C 1
ATOM 652 O O . GLY A 1 84 ? 21.514 1.242 -17.880 1.00 83.25 84 GLY A O 1
ATOM 653 N N . ILE A 1 85 ? 19.388 1.903 -17.546 1.00 84.69 85 ILE A N 1
ATOM 654 C CA . ILE A 1 85 ? 19.506 2.222 -16.126 1.00 84.69 85 ILE A CA 1
ATOM 655 C C . ILE A 1 85 ? 19.164 0.961 -15.341 1.00 84.69 85 ILE A C 1
ATOM 657 O O . ILE A 1 85 ? 18.204 0.262 -15.669 1.00 84.69 85 ILE A O 1
ATOM 661 N N . ASP A 1 86 ? 19.934 0.688 -14.292 1.00 83.50 86 ASP A N 1
ATOM 662 C CA . ASP A 1 86 ? 19.598 -0.370 -13.349 1.00 83.50 86 ASP A CA 1
ATOM 663 C C . ASP A 1 86 ? 18.274 -0.018 -12.637 1.00 83.50 86 ASP A C 1
ATOM 665 O O . ASP A 1 86 ? 18.232 0.989 -11.916 1.00 83.50 86 ASP A O 1
ATOM 669 N N . PRO A 1 87 ? 17.184 -0.782 -12.848 1.00 76.62 87 PRO A N 1
ATOM 670 C CA . PRO A 1 87 ? 15.900 -0.517 -12.209 1.00 76.62 87 PRO A CA 1
ATOM 671 C C . PRO A 1 87 ? 16.007 -0.492 -10.686 1.00 76.62 87 PRO A C 1
ATOM 673 O O . PRO A 1 87 ? 15.254 0.239 -10.053 1.00 76.62 87 PRO A O 1
ATOM 676 N N . ASP A 1 88 ? 16.961 -1.186 -10.074 1.00 83.00 88 ASP A N 1
ATOM 677 C CA . ASP A 1 88 ? 17.073 -1.203 -8.617 1.00 83.00 88 ASP A CA 1
ATOM 678 C C . ASP A 1 88 ? 17.460 0.179 -8.056 1.00 83.00 88 ASP A C 1
ATOM 680 O O . ASP A 1 88 ? 17.010 0.567 -6.977 1.00 83.00 88 ASP A O 1
ATOM 684 N N . ASN A 1 89 ? 18.190 0.989 -8.833 1.00 85.81 89 ASN A N 1
ATOM 685 C CA . ASN A 1 89 ? 18.623 2.332 -8.431 1.00 85.81 89 ASN A CA 1
ATOM 686 C C . ASN A 1 89 ? 17.538 3.408 -8.576 1.00 85.81 89 ASN A C 1
ATOM 688 O O . ASN A 1 89 ? 17.660 4.485 -7.994 1.00 85.81 89 ASN A O 1
ATOM 692 N N . VAL A 1 90 ? 16.495 3.151 -9.369 1.00 82.31 90 VAL A N 1
ATOM 693 C CA . VAL A 1 90 ? 15.451 4.143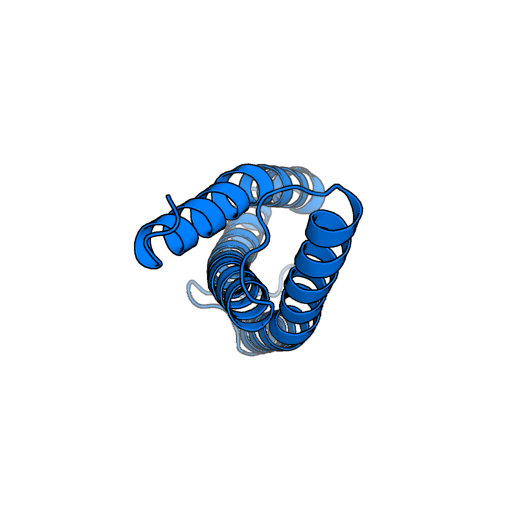 -9.678 1.00 82.31 90 VAL A CA 1
ATOM 694 C C . VAL A 1 90 ? 14.061 3.661 -9.300 1.00 82.31 90 VAL A C 1
ATOM 696 O O . VAL A 1 90 ? 13.299 4.401 -8.684 1.00 82.31 90 VAL A O 1
ATOM 699 N N . THR A 1 91 ? 13.719 2.419 -9.613 1.00 85.00 91 THR A N 1
ATOM 700 C CA . THR A 1 91 ? 12.398 1.844 -9.387 1.00 85.00 91 THR A CA 1
ATOM 701 C C . THR A 1 91 ? 12.133 1.610 -7.904 1.00 85.00 91 THR A C 1
ATOM 703 O O . THR A 1 91 ? 11.058 1.987 -7.448 1.00 85.00 91 THR A O 1
ATOM 706 N N . ILE A 1 92 ? 13.092 1.082 -7.129 1.00 85.94 92 ILE A N 1
ATOM 707 C CA . ILE A 1 92 ? 12.881 0.818 -5.692 1.00 85.94 92 ILE A CA 1
ATOM 708 C C . ILE A 1 92 ? 12.594 2.115 -4.914 1.00 85.94 92 ILE A C 1
ATOM 710 O O . ILE A 1 92 ? 11.532 2.188 -4.291 1.00 85.94 92 ILE A O 1
ATOM 714 N N . PRO A 1 93 ? 13.439 3.171 -4.972 1.00 87.12 93 PRO A N 1
ATOM 715 C CA . PRO A 1 93 ? 13.145 4.416 -4.261 1.00 87.12 93 PRO A CA 1
ATOM 716 C C . PRO A 1 93 ? 11.846 5.071 -4.744 1.00 87.12 93 PRO A C 1
ATOM 718 O O . PRO A 1 93 ? 11.064 5.563 -3.934 1.00 87.12 93 PRO A O 1
ATOM 721 N N . THR A 1 94 ? 11.583 5.026 -6.056 1.00 86.50 94 THR A N 1
ATOM 722 C CA . THR A 1 94 ? 10.363 5.596 -6.646 1.00 86.50 94 THR A CA 1
ATOM 723 C C . THR A 1 94 ? 9.109 4.913 -6.116 1.00 86.50 94 THR A C 1
ATOM 725 O O . THR A 1 94 ? 8.167 5.599 -5.728 1.00 86.50 94 THR A O 1
ATOM 728 N N . ILE A 1 95 ? 9.080 3.577 -6.084 1.00 89.50 95 ILE A N 1
ATOM 729 C CA . ILE A 1 95 ? 7.926 2.828 -5.577 1.00 89.50 95 ILE A CA 1
ATOM 730 C C . ILE A 1 95 ? 7.690 3.157 -4.105 1.00 89.50 95 ILE A C 1
ATOM 732 O O . ILE A 1 95 ? 6.553 3.435 -3.741 1.00 89.50 95 ILE A O 1
ATOM 736 N N . THR A 1 96 ? 8.735 3.163 -3.275 1.00 90.31 96 THR A N 1
ATOM 737 C CA . THR A 1 96 ? 8.600 3.434 -1.837 1.00 90.31 96 THR A CA 1
ATOM 738 C C . THR A 1 96 ? 8.040 4.830 -1.576 1.00 90.31 96 THR A C 1
ATOM 740 O O . THR A 1 96 ? 7.032 4.966 -0.892 1.00 90.31 96 THR A O 1
ATOM 743 N N . SER A 1 97 ? 8.614 5.874 -2.185 1.00 91.81 97 SER A N 1
ATOM 744 C CA . SER A 1 97 ? 8.092 7.238 -2.021 1.00 91.81 97 SER A CA 1
ATOM 745 C C . SER A 1 97 ? 6.669 7.387 -2.565 1.00 91.81 97 SER A C 1
ATOM 747 O O . SER A 1 97 ? 5.862 8.139 -2.019 1.00 91.81 97 SER A O 1
ATOM 749 N N . LEU A 1 98 ? 6.337 6.663 -3.636 1.00 90.19 98 LEU A N 1
ATOM 750 C CA . LEU A 1 98 ? 4.986 6.663 -4.174 1.00 90.19 98 LEU A CA 1
ATOM 751 C C . LEU A 1 98 ? 4.002 5.941 -3.248 1.00 90.19 98 LEU A C 1
ATOM 753 O O . LEU A 1 98 ? 2.874 6.403 -3.111 1.00 90.19 98 LEU A O 1
ATOM 757 N N . MET A 1 99 ? 4.412 4.850 -2.599 1.00 91.81 99 MET A N 1
ATOM 758 C CA . MET A 1 99 ? 3.599 4.157 -1.599 1.00 91.81 99 MET A CA 1
ATOM 759 C C . MET A 1 99 ? 3.247 5.070 -0.429 1.00 91.81 99 MET A C 1
ATOM 761 O O . MET A 1 99 ? 2.107 5.031 0.019 1.00 91.81 99 MET A O 1
ATOM 765 N N . ASP A 1 100 ? 4.166 5.922 0.026 1.00 91.88 100 ASP A N 1
ATOM 766 C CA . ASP A 1 100 ? 3.884 6.846 1.129 1.00 91.88 100 ASP A CA 1
ATOM 767 C C . ASP A 1 100 ? 2.776 7.845 0.755 1.00 91.88 100 ASP A C 1
ATOM 769 O O . ASP A 1 100 ? 1.812 8.038 1.502 1.00 91.88 100 ASP A O 1
ATOM 773 N N . ILE A 1 101 ? 2.872 8.444 -0.437 1.00 93.75 101 ILE A N 1
ATOM 774 C CA . ILE A 1 101 ? 1.910 9.448 -0.914 1.00 93.75 101 ILE A CA 1
ATOM 775 C C . ILE A 1 101 ? 0.587 8.791 -1.321 1.00 93.75 101 ILE A C 1
ATOM 777 O O . ILE A 1 101 ? -0.478 9.176 -0.838 1.00 93.75 101 ILE A O 1
ATOM 781 N N . ILE A 1 102 ? 0.639 7.798 -2.213 1.00 94.69 102 ILE A N 1
ATOM 782 C CA . ILE A 1 102 ? -0.553 7.130 -2.743 1.00 94.69 102 ILE A CA 1
ATOM 783 C C . ILE A 1 102 ? -1.218 6.289 -1.666 1.00 94.69 102 ILE A C 1
ATOM 785 O O . ILE A 1 102 ? -2.435 6.319 -1.573 1.00 94.69 102 ILE A O 1
ATOM 789 N N . GLY A 1 103 ? -0.465 5.580 -0.827 1.00 94.81 103 GLY A N 1
ATOM 790 C CA . GLY A 1 103 ? -1.034 4.762 0.242 1.00 94.81 103 GLY A CA 1
ATOM 791 C C . GLY A 1 103 ? -1.822 5.603 1.235 1.00 94.81 103 GLY A C 1
ATOM 792 O O . GLY A 1 103 ? -2.975 5.289 1.532 1.00 94.81 103 GLY A O 1
ATOM 793 N N . THR A 1 104 ? -1.251 6.731 1.663 1.00 95.25 104 THR A N 1
ATOM 794 C CA . THR A 1 104 ? -1.964 7.696 2.508 1.00 95.25 104 THR A CA 1
ATOM 795 C C . THR A 1 104 ? -3.181 8.273 1.782 1.00 95.25 104 THR A C 1
ATOM 797 O O . THR A 1 104 ? -4.269 8.330 2.352 1.00 95.25 104 THR A O 1
ATOM 800 N N . GLY A 1 105 ? -3.037 8.641 0.505 1.00 96.44 105 GLY A N 1
ATOM 801 C CA . GLY A 1 105 ? -4.141 9.137 -0.319 1.00 96.44 105 GLY A CA 1
ATOM 802 C C . GLY A 1 105 ? -5.288 8.133 -0.472 1.00 96.44 105 GLY A C 1
ATOM 803 O O . GLY A 1 105 ? -6.446 8.504 -0.303 1.00 96.44 105 GLY A O 1
ATOM 804 N N . CYS A 1 106 ? -4.986 6.858 -0.729 1.00 96.38 106 CYS A N 1
ATOM 805 C CA . CYS A 1 106 ? -5.955 5.768 -0.813 1.00 96.38 106 CYS A CA 1
ATOM 806 C C . CYS A 1 106 ? -6.690 5.582 0.513 1.00 96.38 106 CYS A C 1
ATOM 808 O O . CYS A 1 106 ? -7.912 5.469 0.517 1.00 96.38 106 CYS A O 1
ATOM 810 N N . LEU A 1 107 ? -5.968 5.596 1.636 1.00 95.94 107 LEU A N 1
ATOM 811 C CA . LEU A 1 107 ? -6.577 5.477 2.957 1.00 95.94 107 LEU A CA 1
ATOM 812 C C . LEU A 1 107 ? -7.538 6.638 3.241 1.00 95.94 107 LEU A C 1
ATOM 814 O O . LEU A 1 107 ? -8.688 6.401 3.602 1.00 95.94 107 LEU A O 1
ATOM 818 N N . ILE A 1 108 ? -7.098 7.882 3.024 1.00 96.62 108 ILE A N 1
ATOM 819 C CA . ILE A 1 108 ? -7.934 9.077 3.212 1.00 96.62 108 ILE A CA 1
ATOM 820 C C . ILE A 1 108 ? -9.155 9.036 2.283 1.00 96.62 108 ILE A C 1
ATOM 822 O O . ILE A 1 108 ? -10.269 9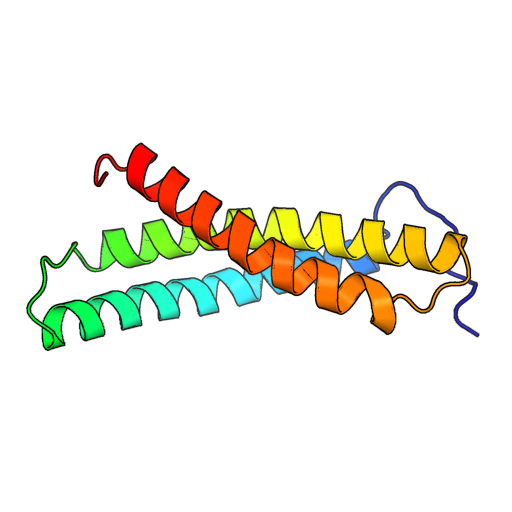.311 2.724 1.00 96.62 108 ILE A O 1
ATOM 826 N N . ALA A 1 109 ? -8.977 8.647 1.018 1.00 96.38 109 ALA A N 1
ATOM 827 C CA . ALA A 1 109 ? -10.072 8.514 0.062 1.00 96.38 109 ALA A CA 1
ATOM 828 C C . ALA A 1 109 ? -11.130 7.505 0.524 1.00 96.38 109 ALA A C 1
ATOM 830 O O . ALA A 1 109 ? -12.321 7.804 0.477 1.00 96.38 109 ALA A O 1
ATOM 831 N N . VAL A 1 110 ? -10.713 6.333 1.011 1.00 96.44 110 VAL A N 1
ATOM 832 C CA . VAL A 1 110 ? -11.649 5.324 1.524 1.00 96.44 110 VAL A CA 1
ATOM 833 C C . VAL A 1 110 ? -12.348 5.821 2.790 1.00 96.44 110 VAL A C 1
ATOM 835 O O . VAL A 1 110 ? -13.559 5.659 2.906 1.00 96.44 110 VAL A O 1
ATOM 838 N N . LEU A 1 111 ? -11.637 6.492 3.699 1.00 95.25 111 LEU A N 1
ATOM 839 C CA . LEU A 1 111 ? -12.241 7.092 4.894 1.00 95.25 111 LEU A CA 1
ATOM 840 C C . LEU A 1 111 ? -13.325 8.130 4.553 1.00 95.25 111 LEU A C 1
ATOM 842 O O . LEU A 1 111 ? -14.388 8.110 5.173 1.00 95.25 111 LEU A O 1
ATOM 846 N N . MET A 1 112 ? -13.093 8.981 3.544 1.00 95.81 112 MET A N 1
ATOM 847 C CA . MET A 1 112 ? -14.091 9.941 3.040 1.00 95.81 112 MET A CA 1
ATOM 848 C C . MET A 1 112 ? -15.313 9.234 2.442 1.00 95.81 112 MET A C 1
ATOM 850 O O . MET A 1 112 ? -16.449 9.616 2.707 1.00 95.81 112 MET A O 1
ATOM 854 N N . VAL A 1 113 ? -15.106 8.170 1.656 1.00 95.19 113 VAL A N 1
ATOM 855 C CA . VAL A 1 113 ? -16.210 7.388 1.063 1.00 95.19 113 VAL A CA 1
ATOM 856 C C . VAL A 1 113 ? -17.076 6.725 2.137 1.00 95.19 113 VAL A C 1
ATOM 858 O O . VAL A 1 113 ? -18.290 6.627 1.973 1.00 95.19 113 VAL A O 1
ATOM 861 N N . PHE A 1 114 ? -16.470 6.294 3.243 1.00 92.69 114 PHE A N 1
ATOM 862 C CA . PHE A 1 114 ? -17.175 5.714 4.387 1.00 92.69 114 PHE A CA 1
ATOM 863 C C . PHE A 1 114 ? -17.784 6.768 5.332 1.00 92.69 114 PHE A C 1
ATOM 865 O O . PHE A 1 114 ? -18.459 6.395 6.289 1.00 92.69 114 PHE A O 1
ATOM 872 N N . GLY A 1 115 ? -17.590 8.067 5.071 1.00 90.50 115 GLY A N 1
ATOM 873 C CA . GLY A 1 115 ? -18.162 9.160 5.865 1.00 90.50 115 GLY A CA 1
ATOM 874 C C . GLY A 1 115 ? -17.543 9.321 7.256 1.00 90.50 115 GLY A C 1
ATOM 875 O O . GLY A 1 115 ? -18.204 9.817 8.166 1.00 90.50 115 GLY A O 1
ATOM 876 N N . ILE A 1 116 ? -16.302 8.862 7.435 1.00 88.25 116 ILE A N 1
ATOM 877 C CA . ILE A 1 116 ? -15.561 8.958 8.705 1.00 88.25 116 ILE A CA 1
ATOM 878 C C . ILE A 1 116 ? -14.804 10.288 8.806 1.00 88.25 116 ILE A C 1
ATOM 880 O O . ILE A 1 116 ? -14.634 10.819 9.904 1.00 88.25 116 ILE A O 1
ATOM 884 N N . LEU A 1 117 ? -14.344 10.794 7.658 1.00 85.81 117 LEU A N 1
ATOM 885 C CA . LEU A 1 117 ? -13.775 12.128 7.453 1.00 85.81 117 LEU A CA 1
ATOM 886 C C . LEU A 1 117 ? -14.769 12.965 6.650 1.00 85.81 117 LEU A C 1
ATOM 888 O O . LEU A 1 117 ? -14.941 14.151 7.005 1.00 85.81 117 LEU A O 1
#

pLDDT: mean 89.06, std 11.85, range [40.16, 98.19]

Radius of gyration: 17.4 Å; chains: 1; bounding box: 40×26×50 Å

Secondary structure (DSSP, 8-state):
----S---SSPPHHHHHHHHHHHHHHHHHHHHHHHHHHHHHHHHTS----HHHHHHHHHHHHHHHHHHHHHHHHHHHHHHHHTT--HHHHHHHHHHHHHHHHHHHHHHHHHHHTT--

Sequence (117 aa):
HIGSLEYSLTPPKEARKMFLSMHLIGIIVFSLIGIFAFFISKSVGVGVLPLHEMIIISLIAGEILIFIVNLVAYYSSVIAFKHGIDPDNVTIPTITSLMDIIGTGCLIAVLMVFGIL

Foldseek 3Di:
DPPPPPLDPDDDPVLVVVLVVLLVVQLVVLLVVLQVVQVVCVVVVHDHDPSVLSSVLSSQLSNVLSVVLSVLLVVLCSVCVVVVHDSVVPSVVVSVVCCVVSSVVSSVVSCVVVVVD